Protein AF-A0A061PBP8-F1 (afdb_monomer_lite)

Sequence (169 aa):
MNAFIVLLEEMLVLYCILIFGWLAQRFKLLPPMSKLVFTRLLLYVTLPCLIVSSMHLSFEYERVYAVITLIVMSFLFLSITLLYGRWLSKAMQLPDYRSGVFKNLLLFGNQGFIGVAVVFQLFGHEGMFLAAVFNLIYFILIWTYGIAVMNAPTHQYGRIQDLLRQSSD

Radius of gyration: 20.16 Å; chains: 1; bounding box: 50×38×67 Å

Foldseek 3Di:
DVLVVLLVVLVVVVVVVVVVVVVCVVVVVDPPCVVVVVVCCVVPPVLVVVLVVLVPDDDDPVCVVVLVVLVVVLVVVLVVLLVVLVVVCVVVVPQLLVSLVSSCCSNPPPCVRSVLSNQCVPPNPVSNNSSSSSVSVSSVCCVPVVVCSNPPPRPVVVVVVVVVVVVVD

Secondary structure (DSSP, 8-state):
-HHHHHHHHHHHHHHHHHHHHHHHHHTTSS-TTHHHHHHHHIIIIIHHHHHHHTT-----GGGHHHHHHHHHHHHHHHHHHHHHHHHHHHHTT--HHHHHHHHHHHHS-STTTHHHHHHHHHHHHHHHHHHHHHHHHHHHHIIIIIHHHHHS--HHHHHHHHHHHHS--

Structure (mmCIF, N/CA/C/O backbone):
data_AF-A0A061PBP8-F1
#
_entry.id   AF-A0A061PBP8-F1
#
loop_
_atom_site.group_PDB
_atom_site.id
_atom_site.type_symbol
_atom_site.label_atom_id
_atom_site.label_alt_id
_atom_site.label_comp_id
_atom_site.label_asym_id
_atom_site.label_entity_id
_atom_site.label_seq_id
_atom_site.pdbx_PDB_ins_code
_atom_site.Cartn_x
_atom_site.Cartn_y
_atom_site.Cartn_z
_atom_site.occupancy
_atom_site.B_iso_or_equiv
_atom_site.auth_seq_id
_atom_site.auth_comp_id
_atom_site.auth_asym_id
_atom_site.auth_atom_id
_atom_site.pdbx_PDB_model_num
ATOM 1 N N . MET A 1 1 ? -6.615 10.116 -22.749 1.00 58.22 1 MET A N 1
ATOM 2 C CA . MET A 1 1 ? -8.038 9.815 -22.471 1.00 58.22 1 MET A CA 1
ATOM 3 C C . MET A 1 1 ? -8.234 8.416 -21.879 1.00 58.22 1 MET A C 1
ATOM 5 O O . MET A 1 1 ? -9.070 8.277 -21.002 1.00 58.22 1 MET A O 1
ATOM 9 N N . ASN A 1 2 ? -7.411 7.422 -22.241 1.00 75.81 2 ASN A N 1
ATOM 10 C CA . ASN A 1 2 ? -7.533 6.046 -21.726 1.00 75.81 2 ASN A CA 1
ATOM 11 C C . ASN A 1 2 ? -7.185 5.896 -20.232 1.00 75.81 2 ASN A C 1
ATOM 13 O O . ASN A 1 2 ? -7.897 5.205 -19.520 1.00 75.81 2 ASN A O 1
ATOM 17 N N . ALA A 1 3 ? -6.162 6.600 -19.725 1.00 73.94 3 ALA A N 1
ATOM 18 C CA . ALA A 1 3 ? -5.730 6.472 -18.324 1.00 73.94 3 ALA A CA 1
ATOM 19 C C . ALA A 1 3 ? -6.844 6.768 -17.304 1.00 73.94 3 ALA A C 1
ATOM 21 O O . ALA A 1 3 ? -6.995 6.054 -16.322 1.00 73.94 3 ALA A O 1
ATOM 22 N N . PHE A 1 4 ? -7.644 7.809 -17.551 1.00 80.81 4 PHE A N 1
ATOM 23 C CA . PHE A 1 4 ? -8.760 8.163 -16.674 1.00 80.81 4 PHE A CA 1
ATOM 24 C C . PHE A 1 4 ? -9.846 7.080 -16.662 1.00 80.81 4 PHE A C 1
ATOM 26 O O . PHE A 1 4 ? -10.396 6.781 -15.608 1.00 80.81 4 PHE A O 1
ATOM 33 N N . ILE A 1 5 ? -10.123 6.475 -17.819 1.00 83.31 5 ILE A N 1
ATOM 34 C CA . ILE A 1 5 ? -11.116 5.403 -17.955 1.00 83.31 5 ILE A CA 1
ATOM 35 C C . ILE A 1 5 ? -10.643 4.155 -17.207 1.00 83.31 5 ILE A C 1
ATOM 37 O O . ILE A 1 5 ? -11.401 3.625 -16.405 1.00 83.31 5 ILE A O 1
ATOM 41 N N . VAL A 1 6 ? -9.376 3.760 -17.371 1.00 79.69 6 VAL A N 1
ATOM 42 C CA . VAL A 1 6 ? -8.788 2.619 -16.646 1.00 79.69 6 VAL A CA 1
ATOM 43 C C . VAL A 1 6 ? -8.849 2.839 -15.131 1.00 79.69 6 VAL A C 1
ATOM 45 O O . VAL A 1 6 ? -9.260 1.958 -14.383 1.00 79.69 6 VAL A O 1
ATOM 48 N N . LEU A 1 7 ? -8.503 4.040 -14.658 1.00 79.50 7 LEU A N 1
ATOM 49 C CA . LEU A 1 7 ? -8.625 4.383 -13.238 1.00 79.50 7 LEU A CA 1
ATOM 50 C C . LEU A 1 7 ? -10.069 4.272 -12.732 1.00 79.50 7 LEU A C 1
ATOM 52 O O . LEU A 1 7 ? -10.303 3.814 -11.614 1.00 79.50 7 LEU A O 1
ATOM 56 N N . LEU A 1 8 ? -11.036 4.700 -13.543 1.00 84.69 8 LEU A N 1
ATOM 57 C CA . LEU A 1 8 ? -12.455 4.643 -13.211 1.00 84.69 8 LEU A CA 1
ATOM 58 C C . LEU A 1 8 ? -12.964 3.196 -13.170 1.00 84.69 8 LEU A C 1
ATOM 60 O O . LEU A 1 8 ? -13.724 2.855 -12.265 1.00 84.69 8 LEU A O 1
ATOM 64 N N . GLU A 1 9 ? -12.509 2.341 -14.086 1.00 84.56 9 GLU A N 1
ATOM 65 C CA . GLU A 1 9 ? -12.795 0.903 -14.089 1.00 84.56 9 GLU A CA 1
ATOM 66 C C . GLU A 1 9 ? -12.270 0.220 -12.821 1.00 84.56 9 GLU A C 1
ATOM 68 O O . GLU A 1 9 ? -13.038 -0.456 -12.136 1.00 84.56 9 GLU A O 1
ATOM 73 N N . GLU A 1 10 ? -11.015 0.469 -12.434 1.00 82.38 10 GLU A N 1
ATOM 74 C CA . GLU A 1 10 ? -10.435 -0.070 -11.194 1.00 82.38 10 GLU A CA 1
ATOM 75 C C . GLU A 1 10 ? -11.225 0.371 -9.951 1.00 82.38 10 GLU A C 1
ATOM 77 O O . GLU A 1 10 ? -11.522 -0.431 -9.060 1.00 82.38 10 GLU A O 1
ATOM 82 N N . MET A 1 11 ? -11.633 1.646 -9.891 1.00 85.06 11 MET A N 1
ATOM 83 C CA . MET A 1 11 ? -12.483 2.136 -8.801 1.00 85.06 11 MET A CA 1
ATOM 84 C C . MET A 1 11 ? -13.845 1.442 -8.792 1.00 85.06 11 MET A C 1
ATOM 86 O O . MET A 1 11 ? -14.297 1.010 -7.731 1.00 85.06 11 MET A O 1
ATOM 90 N N . LEU A 1 12 ? -14.494 1.305 -9.953 1.00 89.25 12 LEU A N 1
ATOM 91 C CA . LEU A 1 12 ? -15.782 0.622 -10.072 1.00 89.25 12 LEU A CA 1
ATOM 92 C C . LEU A 1 12 ? -15.699 -0.830 -9.605 1.00 89.25 12 LEU A C 1
ATOM 94 O O . LEU A 1 12 ? -16.571 -1.264 -8.854 1.00 89.25 12 LEU A O 1
ATOM 98 N N . VAL A 1 13 ? -14.652 -1.566 -9.983 1.00 87.62 13 VAL A N 1
ATOM 99 C CA . VAL A 1 13 ? -14.446 -2.952 -9.541 1.00 87.62 13 VAL A CA 1
ATOM 100 C C . VAL A 1 13 ? -14.356 -3.028 -8.014 1.00 87.62 13 VAL A C 1
ATOM 102 O O . VAL A 1 13 ? -15.061 -3.834 -7.400 1.00 87.62 13 VAL A O 1
ATOM 105 N N . LEU A 1 14 ? -13.571 -2.153 -7.376 1.00 86.06 14 LEU A N 1
ATOM 106 C CA . LEU A 1 14 ? -13.455 -2.106 -5.912 1.00 86.06 14 LEU A CA 1
ATOM 107 C C . LEU A 1 14 ? -14.792 -1.783 -5.230 1.00 86.06 14 LEU A C 1
ATOM 109 O O . LEU A 1 14 ? -15.155 -2.431 -4.244 1.00 86.06 14 LEU A O 1
ATOM 113 N N . TYR A 1 15 ? -15.548 -0.818 -5.762 1.00 89.31 15 TYR A N 1
ATOM 114 C CA . TYR A 1 15 ? -16.875 -0.486 -5.241 1.00 89.31 15 TYR A CA 1
ATOM 115 C C . TYR A 1 15 ? -17.862 -1.639 -5.409 1.00 89.31 15 TYR A C 1
ATOM 117 O O . TYR A 1 15 ? -18.598 -1.941 -4.470 1.00 89.31 15 TYR A O 1
ATOM 125 N N . CYS A 1 16 ? -17.856 -2.321 -6.554 1.00 93.00 16 CYS A N 1
ATOM 126 C CA . CYS A 1 16 ? -18.681 -3.501 -6.786 1.00 93.00 16 CYS A CA 1
ATOM 127 C C . CYS A 1 16 ? -18.379 -4.589 -5.753 1.00 93.00 16 CYS A C 1
ATOM 129 O O . CYS A 1 16 ? -19.301 -5.075 -5.101 1.00 93.00 16 CYS A O 1
ATOM 131 N N . ILE A 1 17 ? -17.103 -4.924 -5.531 1.00 88.81 17 ILE A N 1
ATOM 132 C CA . ILE A 1 17 ? -16.691 -5.914 -4.522 1.00 88.81 17 ILE A CA 1
ATOM 133 C C . ILE A 1 17 ? -17.191 -5.511 -3.126 1.00 88.81 17 ILE A C 1
ATOM 135 O O . ILE A 1 17 ? -17.734 -6.346 -2.398 1.00 88.81 17 ILE A O 1
ATOM 139 N N . LEU A 1 18 ? -17.064 -4.231 -2.763 1.00 88.56 18 LEU A N 1
ATOM 140 C CA . LEU A 1 18 ? -17.530 -3.712 -1.476 1.00 88.56 18 LEU A CA 1
ATOM 141 C C . LEU A 1 18 ? -19.055 -3.830 -1.334 1.00 88.56 18 LEU A C 1
ATOM 143 O O . LEU A 1 18 ? -19.541 -4.302 -0.304 1.00 88.56 18 LEU A O 1
ATOM 147 N N . ILE A 1 19 ? -19.808 -3.452 -2.370 1.00 92.81 19 ILE A N 1
ATOM 148 C CA . ILE A 1 19 ? -21.272 -3.557 -2.407 1.00 92.81 19 ILE A CA 1
ATOM 149 C C . ILE A 1 19 ? -21.699 -5.020 -2.293 1.00 92.81 19 ILE A C 1
ATOM 151 O O . ILE A 1 19 ? -22.556 -5.326 -1.468 1.00 92.81 19 ILE A O 1
ATOM 155 N N . PHE A 1 20 ? -21.090 -5.934 -3.051 1.00 91.94 20 PHE A N 1
ATOM 156 C CA . PHE A 1 20 ? -21.402 -7.362 -2.973 1.00 91.94 20 PHE A CA 1
ATOM 157 C C . PHE A 1 20 ? -21.108 -7.940 -1.589 1.00 91.94 20 PHE A C 1
ATOM 159 O O . PHE A 1 20 ? -21.950 -8.647 -1.034 1.00 91.94 20 PHE A O 1
ATOM 166 N N . GLY A 1 21 ? -19.965 -7.595 -0.990 1.00 87.06 21 GLY A N 1
ATOM 167 C CA . GLY A 1 21 ? -19.636 -7.999 0.377 1.00 87.06 21 GLY A CA 1
ATOM 168 C C . GLY A 1 21 ? -20.655 -7.484 1.398 1.00 87.06 21 GLY A C 1
ATOM 169 O O . GLY A 1 21 ? -21.097 -8.227 2.279 1.00 87.06 21 GLY A O 1
ATOM 170 N N . TRP A 1 22 ? -21.092 -6.231 1.251 1.00 87.75 22 TRP A N 1
ATOM 171 C CA . TRP A 1 22 ? -22.115 -5.639 2.110 1.00 87.75 22 TRP A CA 1
ATOM 172 C C . TRP A 1 22 ? -23.502 -6.267 1.904 1.00 87.75 22 TRP A C 1
ATOM 174 O O . TRP A 1 22 ? -24.171 -6.582 2.889 1.00 87.75 22 TRP A O 1
ATOM 184 N N . LEU A 1 23 ? -23.922 -6.518 0.658 1.00 91.56 23 LEU A N 1
ATOM 185 C CA . LEU A 1 23 ? -25.161 -7.234 0.330 1.00 91.56 23 LEU A CA 1
ATOM 186 C C . LEU A 1 23 ? -25.155 -8.636 0.945 1.00 91.56 23 LEU A C 1
ATOM 188 O O . LEU A 1 23 ? -26.113 -9.005 1.621 1.00 91.56 23 LEU A O 1
ATOM 192 N N . ALA A 1 24 ? -24.070 -9.395 0.777 1.00 87.81 24 ALA A N 1
ATOM 193 C CA . ALA A 1 24 ? -23.932 -10.738 1.339 1.00 87.81 24 ALA A CA 1
ATOM 194 C C . ALA A 1 24 ? -24.070 -10.739 2.872 1.00 87.81 24 ALA A C 1
ATOM 196 O O . ALA A 1 24 ? -24.710 -11.627 3.443 1.00 87.81 24 ALA A O 1
ATOM 197 N N . GLN A 1 25 ? -23.540 -9.709 3.544 1.00 84.94 25 GLN A N 1
ATOM 198 C CA . GLN A 1 25 ? -23.742 -9.524 4.980 1.00 84.94 25 GLN A CA 1
ATOM 199 C C . GLN A 1 25 ? -25.196 -9.137 5.311 1.00 84.94 25 GLN A C 1
ATOM 201 O O . GLN A 1 25 ? -25.777 -9.668 6.259 1.00 84.94 25 GLN A O 1
ATOM 206 N N . ARG A 1 26 ? -25.804 -8.225 4.541 1.00 84.69 26 ARG A N 1
ATOM 207 C CA . ARG A 1 26 ? -27.165 -7.715 4.778 1.00 84.69 26 ARG A CA 1
ATOM 208 C C . ARG A 1 26 ? -28.235 -8.787 4.590 1.00 84.69 26 ARG A C 1
ATOM 210 O O . ARG A 1 26 ? -29.172 -8.852 5.381 1.00 84.69 26 ARG A O 1
ATOM 217 N N . PHE A 1 27 ? -28.076 -9.649 3.592 1.00 89.75 27 PHE A N 1
ATOM 218 C CA . PHE A 1 27 ? -28.967 -10.780 3.335 1.00 89.75 27 PHE A CA 1
ATOM 219 C C . PHE A 1 27 ? -28.698 -11.984 4.254 1.00 89.75 27 PHE A C 1
ATOM 221 O O . PHE A 1 27 ? -29.318 -13.029 4.085 1.00 89.75 27 PHE A O 1
ATOM 228 N N . LYS A 1 28 ? -27.794 -11.850 5.239 1.00 82.81 28 LYS A N 1
ATOM 229 C CA . LYS A 1 28 ? -27.397 -12.914 6.177 1.00 82.81 28 LYS A CA 1
ATOM 230 C C . LYS A 1 28 ? -26.879 -14.189 5.492 1.00 82.81 28 LYS A C 1
ATOM 232 O O . LYS A 1 28 ? -26.874 -15.242 6.122 1.00 82.81 28 LYS A O 1
ATOM 237 N N . LEU A 1 29 ? -26.393 -14.100 4.245 1.00 82.62 29 LEU A N 1
ATOM 238 C CA . LEU A 1 29 ? -25.686 -15.218 3.600 1.00 82.62 29 LEU A CA 1
ATOM 239 C C . LEU A 1 29 ? -24.405 -15.559 4.370 1.00 82.62 29 LEU A C 1
ATOM 241 O O . LEU A 1 29 ? -23.966 -16.704 4.379 1.00 82.62 29 LEU A O 1
ATOM 245 N N . LEU A 1 30 ? -23.811 -14.552 5.017 1.00 81.56 30 LEU A N 1
ATOM 246 C CA . LEU A 1 30 ? -22.598 -14.683 5.809 1.00 81.56 30 LEU A CA 1
ATOM 247 C C . LEU A 1 30 ? -22.910 -14.471 7.300 1.00 81.56 30 LEU A C 1
ATOM 249 O O . LEU A 1 30 ? -23.272 -13.353 7.687 1.00 81.56 30 LEU A O 1
ATOM 253 N N . PRO A 1 31 ? -22.769 -15.500 8.158 1.00 81.00 31 PRO A N 1
ATOM 254 C CA . PRO A 1 31 ? -22.897 -15.332 9.601 1.00 81.00 31 PRO A CA 1
ATOM 255 C C . PRO A 1 31 ? -21.842 -14.357 10.161 1.00 81.00 31 PRO A C 1
ATOM 257 O O . PRO A 1 31 ? -20.792 -14.140 9.557 1.00 81.00 31 PRO A O 1
ATOM 260 N N . PRO A 1 32 ? -22.064 -13.764 11.348 1.00 77.06 32 PRO A N 1
ATOM 261 C CA . PRO A 1 32 ? -21.158 -12.759 11.916 1.00 77.06 32 PRO A CA 1
ATOM 262 C C . PRO A 1 32 ? -19.718 -13.266 12.126 1.00 77.06 32 PRO A C 1
ATOM 264 O O . PRO A 1 32 ? -18.776 -12.483 12.002 1.00 77.06 32 PRO A O 1
ATOM 267 N N . MET A 1 33 ? -19.530 -14.572 12.353 1.00 82.75 33 MET A N 1
ATOM 268 C CA . MET A 1 33 ? -18.203 -15.204 12.427 1.00 82.75 33 MET A CA 1
ATOM 269 C C . MET A 1 33 ? -17.448 -15.219 11.091 1.00 82.75 33 MET A C 1
ATOM 271 O O . MET A 1 33 ? -16.219 -15.290 11.089 1.00 82.75 33 MET A O 1
ATOM 275 N N . SER A 1 34 ? -18.139 -15.097 9.953 1.00 82.75 34 SER A N 1
ATOM 276 C CA . SER A 1 34 ? -17.510 -15.118 8.631 1.00 82.75 34 SER A CA 1
ATOM 277 C C . SER A 1 34 ? -16.486 -14.004 8.458 1.00 82.75 34 SER A C 1
ATOM 279 O O . SER A 1 34 ? -15.466 -14.233 7.823 1.00 82.75 34 SER A O 1
ATOM 281 N N . LYS A 1 35 ? -16.688 -12.829 9.075 1.00 81.62 35 LYS A N 1
ATOM 282 C CA . LYS A 1 35 ? -15.700 -11.737 9.036 1.00 81.62 35 LYS A CA 1
ATOM 283 C C . LYS A 1 35 ? -14.341 -12.194 9.550 1.00 81.62 35 LYS A C 1
ATOM 285 O O . LYS A 1 35 ? -13.326 -11.950 8.914 1.00 81.62 35 LYS A O 1
ATOM 290 N N . LEU A 1 36 ? -14.334 -12.896 10.680 1.00 85.25 36 LEU A N 1
ATOM 291 C CA . LEU A 1 36 ? -13.109 -13.362 11.316 1.00 85.25 36 LEU A CA 1
ATOM 292 C C . LEU A 1 36 ? -12.454 -14.490 10.509 1.00 85.25 36 LEU A C 1
ATOM 294 O O . LEU A 1 36 ? -11.231 -14.521 10.387 1.00 85.25 36 LEU A O 1
ATOM 298 N N . VAL A 1 37 ? -13.261 -15.369 9.905 1.00 86.69 37 VAL A N 1
ATOM 299 C CA . VAL A 1 37 ? -12.780 -16.416 8.990 1.00 86.69 37 VAL A CA 1
ATOM 300 C C . VAL A 1 37 ? -12.138 -15.804 7.746 1.00 86.69 37 VAL A C 1
ATOM 302 O O . VAL A 1 37 ? -11.010 -16.165 7.423 1.00 86.69 37 VAL A O 1
ATOM 305 N N . PHE A 1 38 ? -12.795 -14.844 7.090 1.00 86.00 38 PHE A N 1
ATOM 306 C CA . PHE A 1 38 ? -12.237 -14.159 5.924 1.00 86.00 38 PHE A CA 1
ATOM 307 C C . PHE A 1 38 ? -10.975 -13.384 6.275 1.00 86.00 38 PHE A C 1
ATOM 309 O O . PHE A 1 38 ? -9.991 -13.517 5.560 1.00 86.00 38 PHE A O 1
ATOM 316 N N . THR A 1 39 ? -10.950 -12.653 7.393 1.00 85.19 39 THR A N 1
ATOM 317 C CA . THR A 1 39 ? -9.731 -11.973 7.850 1.00 85.19 39 THR A CA 1
ATOM 318 C C . THR A 1 39 ? -8.589 -12.967 8.043 1.00 85.19 39 THR A C 1
ATOM 320 O O . THR A 1 39 ? -7.496 -12.734 7.542 1.00 85.19 39 THR A O 1
ATOM 323 N N . ARG A 1 40 ? -8.820 -14.107 8.708 1.00 85.88 40 ARG A N 1
ATOM 324 C CA . ARG A 1 40 ? -7.779 -15.133 8.886 1.00 85.88 40 ARG A CA 1
ATOM 325 C C . ARG A 1 40 ? -7.330 -15.741 7.561 1.00 85.88 40 ARG A C 1
ATOM 327 O O . ARG A 1 40 ? -6.133 -15.880 7.353 1.00 85.88 40 ARG A O 1
ATOM 334 N N . LEU A 1 41 ? -8.257 -16.071 6.667 1.00 88.62 41 LEU A N 1
ATOM 335 C CA . LEU A 1 41 ? -7.931 -16.584 5.337 1.00 88.62 41 LEU A CA 1
ATOM 336 C C . LEU A 1 41 ? -7.052 -15.587 4.571 1.00 88.62 41 LEU A C 1
ATOM 338 O O . LEU A 1 41 ? -6.042 -15.965 3.983 1.00 88.62 41 LEU A O 1
ATOM 342 N N . LEU A 1 42 ? -7.408 -14.305 4.633 1.00 85.31 42 LEU A N 1
ATOM 343 C CA . LEU A 1 42 ? -6.688 -13.251 3.940 1.00 85.31 42 LEU A CA 1
ATOM 344 C C . LEU A 1 42 ? -5.259 -13.128 4.494 1.00 85.31 42 LEU A C 1
ATOM 346 O O . LEU A 1 42 ? -4.286 -13.234 3.750 1.00 85.31 42 LEU A O 1
ATOM 350 N N . LEU A 1 43 ? -5.137 -13.004 5.821 1.00 80.50 43 LEU A N 1
ATOM 351 C CA . LEU A 1 43 ? -3.867 -12.842 6.539 1.00 80.50 43 LEU A CA 1
ATOM 352 C C . LEU A 1 43 ? -2.931 -14.049 6.426 1.00 80.50 43 LEU A C 1
ATOM 354 O O . LEU A 1 43 ? -1.736 -13.872 6.214 1.00 80.50 43 LEU A O 1
ATOM 358 N N . TYR A 1 44 ? -3.457 -15.264 6.579 1.00 83.06 44 TYR A N 1
ATOM 359 C CA . TYR A 1 44 ? -2.635 -16.468 6.721 1.00 83.06 44 TYR A CA 1
ATOM 360 C C . TYR A 1 44 ? -2.507 -17.297 5.444 1.00 83.06 44 TYR A C 1
ATOM 362 O O . TYR A 1 44 ? -1.642 -18.166 5.393 1.00 83.06 44 TYR A O 1
ATOM 370 N N . VAL A 1 45 ? -3.343 -17.064 4.428 1.00 86.12 45 VAL A N 1
ATOM 371 C CA . VAL A 1 45 ? -3.315 -17.846 3.181 1.00 86.12 45 VAL A CA 1
ATOM 372 C C . VAL A 1 45 ? -3.069 -16.946 1.984 1.00 86.12 45 VAL A C 1
ATOM 374 O O . VAL A 1 45 ? -2.045 -17.082 1.317 1.00 86.12 45 VAL A O 1
ATOM 377 N N . THR A 1 46 ? -3.967 -15.994 1.713 1.00 84.69 46 THR A N 1
ATOM 378 C CA . THR A 1 46 ? -3.873 -15.219 0.467 1.00 84.69 46 THR A CA 1
ATOM 379 C C . THR A 1 46 ? -2.648 -14.320 0.452 1.00 84.69 46 THR A C 1
ATOM 381 O O . THR A 1 46 ? -2.030 -14.157 -0.591 1.00 84.69 46 THR A O 1
ATOM 384 N N . LEU A 1 47 ? -2.274 -13.752 1.599 1.00 77.94 47 LEU A N 1
ATOM 385 C CA . LEU A 1 47 ? -1.117 -12.869 1.705 1.00 77.94 47 LEU A CA 1
ATOM 386 C C . LEU A 1 47 ? 0.221 -13.593 1.505 1.00 77.94 47 LEU A C 1
ATOM 388 O O . LEU A 1 47 ? 0.993 -13.138 0.663 1.00 77.94 47 LEU A O 1
ATOM 392 N N . PRO A 1 48 ? 0.495 -14.739 2.154 1.00 75.69 48 PRO A N 1
ATOM 393 C CA . PRO A 1 48 ? 1.656 -15.560 1.815 1.00 75.69 48 PRO A CA 1
ATOM 394 C C . PRO A 1 48 ? 1.684 -15.976 0.342 1.00 75.69 48 PRO A C 1
ATOM 396 O O . PRO A 1 48 ? 2.717 -15.846 -0.311 1.00 75.69 48 PRO A O 1
ATOM 399 N N . CYS A 1 49 ? 0.546 -16.412 -0.213 1.00 81.50 49 CYS A N 1
ATOM 400 C CA . CYS A 1 49 ? 0.453 -16.757 -1.632 1.00 81.50 49 CYS A CA 1
ATOM 401 C C . CYS A 1 49 ? 0.753 -15.560 -2.541 1.00 81.50 49 CYS A C 1
ATOM 403 O O . CYS A 1 49 ? 1.437 -15.723 -3.547 1.00 81.50 49 CYS A O 1
ATOM 405 N N . LEU A 1 50 ? 0.285 -14.361 -2.186 1.00 76.19 50 LEU A N 1
ATOM 406 C CA . LEU A 1 50 ? 0.560 -13.135 -2.931 1.00 76.19 50 LEU A CA 1
ATOM 407 C C . LEU A 1 50 ? 2.052 -12.796 -2.910 1.00 76.19 50 LEU A C 1
ATOM 409 O O . LEU A 1 50 ? 2.610 -12.460 -3.953 1.00 76.19 50 LEU A O 1
ATOM 413 N N . ILE A 1 51 ? 2.707 -12.926 -1.752 1.00 72.50 51 ILE A N 1
ATOM 414 C CA . ILE A 1 51 ? 4.155 -12.717 -1.616 1.00 72.50 51 ILE A CA 1
ATOM 415 C C . ILE A 1 51 ? 4.910 -13.681 -2.538 1.00 72.50 51 ILE A C 1
ATOM 417 O O . ILE A 1 51 ? 5.719 -13.230 -3.344 1.00 72.50 51 ILE A O 1
ATOM 421 N N . VAL A 1 52 ? 4.595 -14.980 -2.494 1.00 75.31 52 VAL A N 1
ATOM 422 C CA . VAL A 1 52 ? 5.223 -15.994 -3.363 1.00 75.31 52 VAL A CA 1
ATOM 423 C C . VAL A 1 52 ? 4.942 -15.717 -4.841 1.00 75.31 52 VAL A C 1
ATOM 425 O O . VAL A 1 52 ? 5.854 -15.757 -5.661 1.00 75.31 52 VAL A O 1
ATOM 428 N N . SER A 1 53 ? 3.702 -15.374 -5.199 1.00 71.62 53 SER A N 1
ATOM 429 C CA . SER A 1 53 ? 3.342 -15.019 -6.576 1.00 71.62 53 SER A CA 1
ATOM 430 C C . SER A 1 53 ? 4.111 -13.796 -7.076 1.00 71.62 53 SER A C 1
ATOM 432 O O . SER A 1 53 ? 4.434 -13.720 -8.258 1.00 71.62 53 SER A O 1
ATOM 434 N N . SER A 1 54 ? 4.426 -12.855 -6.185 1.00 65.38 54 SER A N 1
ATOM 435 C CA . SER A 1 54 ? 5.187 -11.646 -6.506 1.00 65.38 54 SER A CA 1
ATOM 436 C C . SER A 1 54 ? 6.687 -11.919 -6.672 1.00 65.38 54 SER A C 1
ATOM 438 O O . SER A 1 54 ? 7.413 -11.041 -7.121 1.00 65.38 54 SER A O 1
ATOM 440 N N . MET A 1 55 ? 7.172 -13.121 -6.339 1.00 64.62 55 MET A N 1
ATOM 441 C CA . MET A 1 55 ? 8.564 -13.532 -6.567 1.00 64.62 55 MET A CA 1
ATOM 442 C C . MET A 1 55 ? 8.805 -14.122 -7.965 1.00 64.62 55 MET A C 1
ATOM 444 O O . MET A 1 55 ? 9.958 -14.270 -8.355 1.00 64.62 55 MET A O 1
ATOM 448 N N . HIS A 1 56 ? 7.761 -14.417 -8.750 1.00 64.00 56 HIS A N 1
ATOM 449 C CA . HIS A 1 56 ? 7.887 -14.970 -10.110 1.00 64.00 56 HIS A CA 1
ATOM 450 C C . HIS A 1 56 ? 8.336 -13.956 -11.183 1.00 64.00 56 HIS A C 1
ATOM 452 O O . HIS A 1 56 ? 8.182 -14.216 -12.376 1.00 64.00 56 HIS A O 1
ATOM 458 N N . LEU A 1 57 ? 8.894 -12.801 -10.810 1.00 60.94 57 LEU A N 1
ATOM 459 C CA . LEU A 1 57 ? 9.408 -11.864 -11.804 1.00 60.94 57 LEU A CA 1
ATOM 460 C C . LEU A 1 57 ? 10.718 -12.375 -12.407 1.00 60.94 57 LEU A C 1
ATOM 462 O O . LEU A 1 57 ? 11.674 -12.684 -11.698 1.00 60.94 57 LEU A O 1
ATOM 466 N N . SER A 1 58 ? 10.755 -12.436 -13.737 1.00 56.06 58 SER A N 1
ATOM 467 C CA . SER A 1 58 ? 11.939 -12.739 -14.535 1.00 56.06 58 SER A CA 1
ATOM 468 C C . SER A 1 58 ? 13.018 -11.686 -14.275 1.00 56.06 58 SER A C 1
ATOM 470 O O . SER A 1 58 ? 13.000 -10.600 -14.852 1.00 56.06 58 SER A O 1
ATOM 472 N N . PHE A 1 59 ? 13.927 -11.992 -13.348 1.00 56.00 59 PHE A N 1
ATOM 473 C CA . PHE A 1 59 ? 15.076 -11.155 -13.028 1.00 56.00 59 PHE A CA 1
ATOM 474 C C . PHE A 1 59 ? 16.063 -11.172 -14.192 1.00 56.00 59 PHE A C 1
ATOM 476 O O . PHE A 1 59 ? 16.711 -12.181 -14.463 1.00 56.00 59 PHE A O 1
ATOM 483 N N . GLU A 1 60 ? 16.193 -10.033 -14.861 1.00 63.44 60 GLU A N 1
ATOM 484 C CA . GLU A 1 60 ? 17.169 -9.823 -15.924 1.00 63.44 60 GLU A CA 1
ATOM 485 C C . GLU A 1 60 ? 18.310 -8.948 -15.386 1.00 63.44 60 GLU A C 1
ATOM 487 O O . GLU A 1 60 ? 18.075 -7.882 -14.810 1.00 63.44 60 GLU A O 1
ATOM 492 N N . TYR A 1 61 ? 19.555 -9.413 -15.527 1.00 58.34 61 TYR A N 1
ATOM 493 C CA . TYR A 1 61 ? 20.736 -8.799 -14.898 1.00 58.34 61 TYR A CA 1
ATOM 494 C C . TYR A 1 61 ? 20.981 -7.345 -15.345 1.00 58.34 61 TYR A C 1
ATOM 496 O O . TYR A 1 61 ? 21.493 -6.539 -14.569 1.00 58.34 61 TYR A O 1
ATOM 504 N N . GLU A 1 62 ? 20.554 -6.976 -16.557 1.00 64.75 62 GLU A N 1
ATOM 505 C CA . GLU A 1 62 ? 20.653 -5.603 -17.077 1.00 64.75 62 GLU A CA 1
ATOM 506 C C . GLU A 1 62 ? 19.808 -4.589 -16.287 1.00 64.75 62 GLU A C 1
ATOM 508 O O . GLU A 1 62 ? 20.096 -3.393 -16.298 1.00 64.75 62 GLU A O 1
ATOM 513 N N . ARG A 1 63 ? 18.798 -5.044 -15.533 1.00 70.00 63 ARG A N 1
ATOM 514 C CA . ARG A 1 63 ? 17.851 -4.167 -14.821 1.00 70.00 63 ARG A CA 1
ATOM 515 C C . ARG A 1 63 ? 18.209 -3.939 -13.352 1.00 70.00 63 ARG A C 1
ATOM 517 O O . ARG A 1 63 ? 17.514 -3.193 -12.662 1.00 70.00 63 ARG A O 1
ATOM 524 N N . VAL A 1 64 ? 19.298 -4.534 -12.859 1.00 76.19 64 VAL A N 1
ATOM 525 C CA . VAL A 1 64 ? 19.706 -4.452 -11.443 1.00 76.19 64 VAL A CA 1
ATOM 526 C C . VAL A 1 64 ? 19.942 -3.007 -11.002 1.00 76.19 64 VAL A C 1
ATOM 528 O O . VAL A 1 64 ? 19.533 -2.630 -9.905 1.00 76.19 64 VAL A O 1
ATOM 531 N N . TYR A 1 65 ? 20.531 -2.170 -11.862 1.00 80.19 65 TYR A N 1
ATOM 532 C CA . TYR A 1 65 ? 20.739 -0.755 -11.545 1.00 80.19 65 TYR A CA 1
ATOM 533 C C . TYR A 1 65 ? 19.407 -0.018 -11.347 1.00 80.19 65 TYR A C 1
ATOM 535 O O . TYR A 1 65 ? 19.217 0.639 -10.327 1.00 80.19 65 TYR A O 1
ATOM 543 N N . ALA A 1 66 ? 18.450 -0.205 -12.263 1.00 79.12 66 ALA A N 1
ATOM 544 C CA . ALA A 1 66 ? 17.118 0.389 -12.163 1.00 79.12 66 ALA A CA 1
ATOM 545 C C . ALA A 1 66 ? 16.372 -0.084 -10.907 1.00 79.12 66 ALA A C 1
ATOM 547 O O . ALA A 1 66 ? 15.744 0.726 -10.227 1.00 79.12 66 ALA A O 1
ATOM 548 N N . VAL A 1 67 ? 16.493 -1.369 -10.559 1.00 81.12 67 VAL A N 1
ATOM 549 C CA . VAL A 1 67 ? 15.944 -1.923 -9.317 1.00 81.12 67 VAL A CA 1
ATOM 550 C C . VAL A 1 67 ? 16.556 -1.229 -8.107 1.00 81.12 67 VAL A C 1
ATOM 552 O O . VAL A 1 67 ? 15.814 -0.691 -7.297 1.00 81.12 67 VAL A O 1
ATOM 555 N N . ILE A 1 68 ? 17.883 -1.169 -7.985 1.00 83.19 68 ILE A N 1
ATOM 556 C CA . ILE A 1 68 ? 18.546 -0.539 -6.833 1.00 83.19 68 ILE A CA 1
ATOM 557 C C . ILE A 1 68 ? 18.142 0.934 -6.708 1.00 83.19 68 ILE A C 1
ATOM 559 O O . ILE A 1 68 ? 17.778 1.379 -5.617 1.00 83.19 68 ILE A O 1
ATOM 563 N N . THR A 1 69 ? 18.142 1.685 -7.812 1.00 84.56 69 THR A N 1
ATOM 564 C CA . THR A 1 69 ? 17.681 3.078 -7.817 1.00 84.56 69 THR A CA 1
ATOM 565 C C . THR A 1 69 ? 16.228 3.177 -7.358 1.00 84.56 69 THR A C 1
ATOM 567 O O . THR A 1 69 ? 15.914 4.025 -6.523 1.00 84.56 69 THR A O 1
ATOM 570 N N . LEU A 1 70 ? 15.350 2.287 -7.830 1.00 84.88 70 LEU A N 1
ATOM 571 C CA . LEU A 1 70 ? 13.954 2.238 -7.408 1.00 84.88 70 LEU A CA 1
ATOM 572 C C . LEU A 1 70 ? 13.834 1.970 -5.905 1.00 84.88 70 LEU A C 1
ATOM 574 O O . LEU A 1 70 ? 13.079 2.670 -5.240 1.00 84.88 70 LEU A O 1
ATOM 578 N N . ILE A 1 71 ? 14.584 1.015 -5.346 1.00 84.12 71 ILE A N 1
ATOM 579 C CA . ILE A 1 71 ? 14.572 0.709 -3.905 1.00 84.12 71 ILE A CA 1
ATOM 580 C C . ILE A 1 71 ? 14.929 1.956 -3.093 1.00 84.12 71 ILE A C 1
ATOM 582 O O . ILE A 1 71 ? 14.213 2.307 -2.153 1.00 84.12 71 ILE A O 1
ATOM 586 N N . VAL A 1 72 ? 15.997 2.659 -3.480 1.00 87.12 72 VAL A N 1
ATOM 587 C CA . VAL A 1 72 ? 16.437 3.884 -2.799 1.00 87.12 72 VAL A CA 1
ATOM 588 C C . VAL A 1 72 ? 15.373 4.978 -2.905 1.00 87.12 72 VAL A C 1
ATOM 590 O O . VAL A 1 72 ? 14.992 5.559 -1.889 1.00 87.12 72 VAL A O 1
ATOM 593 N N . MET A 1 73 ? 14.839 5.230 -4.104 1.00 87.19 73 MET A N 1
ATOM 594 C CA . MET A 1 73 ? 13.787 6.233 -4.310 1.00 87.19 73 MET A CA 1
ATOM 595 C C . MET A 1 73 ? 12.511 5.899 -3.534 1.00 87.19 73 MET A C 1
ATOM 597 O O . MET A 1 73 ? 11.902 6.781 -2.934 1.00 87.19 73 MET A O 1
ATOM 601 N N . SER A 1 74 ? 12.140 4.622 -3.482 1.00 85.88 74 SER A N 1
ATOM 602 C CA . SER A 1 74 ? 10.975 4.132 -2.742 1.00 85.88 74 SER A CA 1
ATOM 603 C C . SER A 1 74 ? 11.149 4.344 -1.247 1.00 85.88 74 SER A C 1
ATOM 605 O O . SER A 1 74 ? 10.250 4.860 -0.587 1.00 85.88 74 SER A O 1
ATOM 607 N N . PHE A 1 75 ? 12.325 4.007 -0.714 1.00 85.06 75 PHE A N 1
ATOM 608 C CA . PHE A 1 75 ? 12.649 4.225 0.689 1.00 85.06 75 PHE A CA 1
ATOM 609 C C . PHE A 1 75 ? 12.613 5.714 1.056 1.00 85.06 75 PHE A C 1
ATOM 611 O O . PHE A 1 75 ? 12.036 6.078 2.082 1.00 85.06 75 PHE A O 1
ATOM 618 N N . LEU A 1 76 ? 13.172 6.582 0.206 1.00 88.88 76 LEU A N 1
ATOM 619 C CA . LEU A 1 76 ? 13.125 8.034 0.394 1.00 88.88 76 LEU A CA 1
ATOM 620 C C . LEU A 1 76 ? 11.687 8.556 0.366 1.00 88.88 76 LEU A C 1
ATOM 622 O O . LEU A 1 76 ? 11.283 9.263 1.288 1.00 88.88 76 LEU A O 1
ATOM 626 N N . PHE A 1 77 ? 10.900 8.171 -0.641 1.00 88.25 77 PHE A N 1
ATOM 627 C CA . PHE A 1 77 ? 9.504 8.581 -0.772 1.00 88.25 77 PHE A CA 1
ATOM 628 C C . PHE A 1 77 ? 8.686 8.171 0.455 1.00 88.25 77 PHE A C 1
ATOM 630 O O . PHE A 1 77 ? 8.078 9.019 1.103 1.00 88.25 77 PHE A O 1
ATOM 637 N N . LEU A 1 78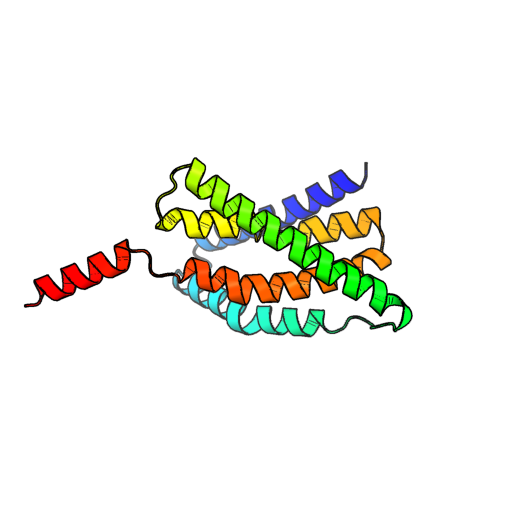 ? 8.755 6.897 0.846 1.00 85.38 78 LEU A N 1
ATOM 638 C CA . LEU A 1 78 ? 8.046 6.366 2.011 1.00 85.38 78 LEU A CA 1
ATOM 639 C C . LEU A 1 78 ? 8.487 7.045 3.316 1.00 85.38 78 LEU A C 1
ATOM 641 O O . LEU A 1 78 ? 7.649 7.353 4.166 1.00 85.38 78 LEU A O 1
ATOM 645 N N . SER A 1 79 ? 9.781 7.337 3.466 1.00 86.12 79 SER A N 1
ATOM 646 C CA . SER A 1 79 ? 10.311 8.065 4.626 1.00 86.12 79 SER A CA 1
ATOM 647 C C . SER A 1 79 ? 9.777 9.497 4.694 1.00 86.12 79 SER A C 1
ATOM 649 O O . SER A 1 79 ? 9.390 9.963 5.769 1.00 86.12 79 SER A O 1
ATOM 651 N N . ILE A 1 80 ? 9.700 10.187 3.554 1.00 90.06 80 ILE A N 1
ATOM 652 C CA . ILE A 1 80 ? 9.132 11.536 3.460 1.00 90.06 80 ILE A CA 1
ATOM 653 C C . ILE A 1 80 ? 7.642 11.506 3.801 1.00 90.06 80 ILE A C 1
ATOM 655 O O . ILE A 1 80 ? 7.199 12.292 4.639 1.00 90.06 80 ILE A O 1
ATOM 659 N N . THR A 1 81 ? 6.871 10.577 3.231 1.00 87.12 81 THR A N 1
ATOM 660 C CA . THR A 1 81 ? 5.445 10.417 3.552 1.00 87.12 81 THR A CA 1
ATOM 661 C C . THR A 1 81 ? 5.244 10.119 5.035 1.00 87.12 81 THR A C 1
ATOM 663 O O .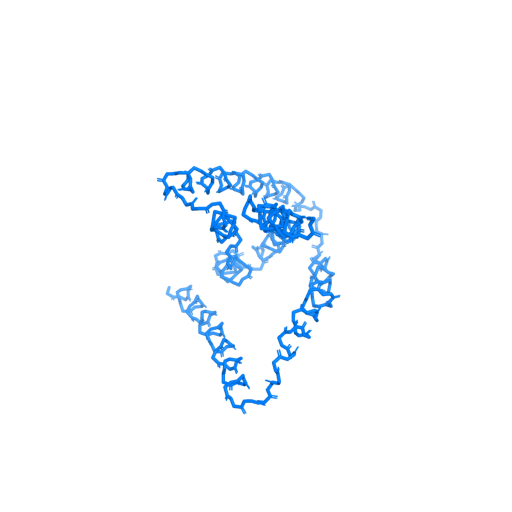 THR A 1 81 ? 4.295 10.612 5.645 1.00 87.12 81 THR A O 1
ATOM 666 N N . LEU A 1 82 ? 6.162 9.376 5.658 1.00 85.94 82 LEU A N 1
ATOM 667 C CA . LEU A 1 82 ? 6.111 9.066 7.083 1.00 85.94 82 LEU A CA 1
ATOM 668 C C . LEU A 1 82 ? 6.344 10.296 7.960 1.00 85.94 82 LEU A C 1
ATOM 670 O O . LEU A 1 82 ? 5.604 10.533 8.921 1.00 85.94 82 LEU A O 1
ATOM 674 N N . LEU A 1 83 ? 7.367 11.084 7.635 1.00 87.81 83 LEU A N 1
ATOM 675 C CA . LEU A 1 83 ? 7.642 12.364 8.286 1.00 87.81 83 LEU A CA 1
ATOM 676 C C . LEU A 1 83 ? 6.452 13.312 8.126 1.00 87.81 83 LEU A C 1
ATOM 678 O O . LEU A 1 83 ? 5.993 13.896 9.109 1.00 87.81 83 LEU A O 1
ATOM 682 N N . TYR A 1 84 ? 5.900 13.386 6.917 1.00 88.38 84 TYR A N 1
ATOM 683 C CA . TYR A 1 84 ? 4.739 14.204 6.605 1.00 88.38 84 TYR A CA 1
ATOM 684 C C . TYR A 1 84 ? 3.492 13.756 7.377 1.00 88.38 84 TYR A C 1
ATOM 686 O O . TYR A 1 84 ? 2.832 14.580 8.003 1.00 88.38 84 TYR A O 1
ATOM 694 N N . GLY A 1 85 ? 3.208 12.454 7.448 1.00 85.25 85 GLY A N 1
ATOM 695 C CA . GLY A 1 85 ? 2.086 11.915 8.221 1.00 85.25 85 GLY A CA 1
ATOM 696 C C . GLY A 1 85 ? 2.221 12.148 9.724 1.00 85.25 85 GLY A C 1
ATOM 697 O O . GLY A 1 85 ? 1.237 12.449 10.403 1.00 85.25 85 GLY A O 1
ATOM 698 N N . ARG A 1 86 ? 3.444 12.079 10.265 1.00 82.94 86 ARG A N 1
ATOM 699 C CA . ARG A 1 86 ? 3.719 12.459 11.659 1.00 82.94 86 ARG A CA 1
ATOM 700 C C . ARG A 1 86 ? 3.502 13.948 11.897 1.00 82.94 86 ARG A C 1
ATOM 702 O O . ARG A 1 86 ? 2.889 14.302 12.903 1.00 82.94 86 ARG A O 1
ATOM 709 N N . TRP A 1 87 ? 3.996 14.792 10.998 1.00 88.50 87 TRP A N 1
ATOM 710 C CA . TRP A 1 87 ? 3.823 16.237 11.078 1.00 88.50 87 TRP A CA 1
ATOM 7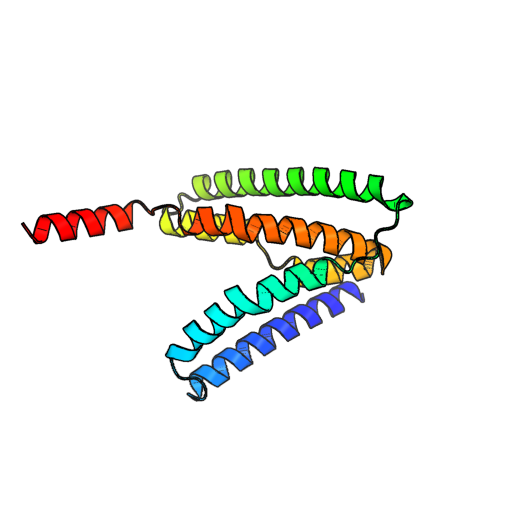11 C C . TRP A 1 87 ? 2.343 16.621 11.001 1.00 88.50 87 TRP A C 1
ATOM 713 O O . TRP A 1 87 ? 1.840 17.285 11.904 1.00 88.50 87 TRP A O 1
ATOM 723 N N . LEU A 1 88 ? 1.619 16.104 10.008 1.00 87.94 88 LEU A N 1
ATOM 724 C CA . LEU A 1 88 ? 0.202 16.384 9.800 1.00 87.94 88 LEU A CA 1
ATOM 725 C C . LEU A 1 88 ? -0.650 15.873 10.965 1.00 87.94 88 LEU A C 1
ATOM 727 O O . LEU A 1 88 ? -1.526 16.581 11.450 1.00 87.94 88 LEU A O 1
ATOM 731 N N . SER A 1 89 ? -0.343 14.685 11.493 1.00 84.06 89 SER A N 1
ATOM 732 C CA . SER A 1 89 ? -1.048 14.171 12.667 1.00 84.06 89 SER A CA 1
ATOM 733 C C . SER A 1 89 ? -0.854 15.037 13.912 1.00 84.06 89 SER A C 1
ATOM 735 O O . SER A 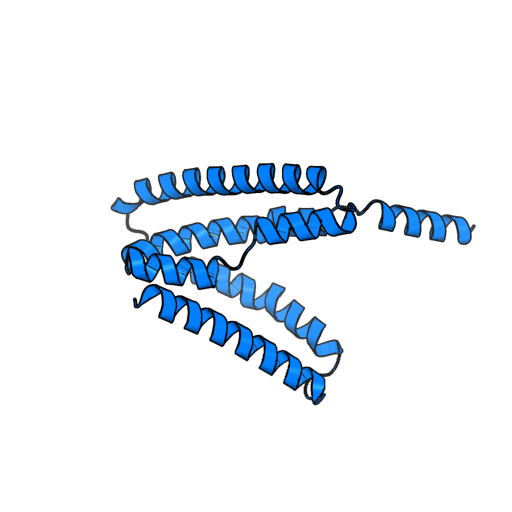1 89 ? -1.783 15.123 14.714 1.00 84.06 89 SER A O 1
ATOM 737 N N . LYS A 1 90 ? 0.328 15.645 14.090 1.00 82.69 90 LYS A N 1
ATOM 738 C CA . LYS A 1 90 ? 0.581 16.601 15.176 1.00 82.69 90 LYS A CA 1
ATOM 739 C C . LYS A 1 90 ? -0.126 17.931 14.921 1.00 82.69 90 LYS A C 1
ATOM 741 O O .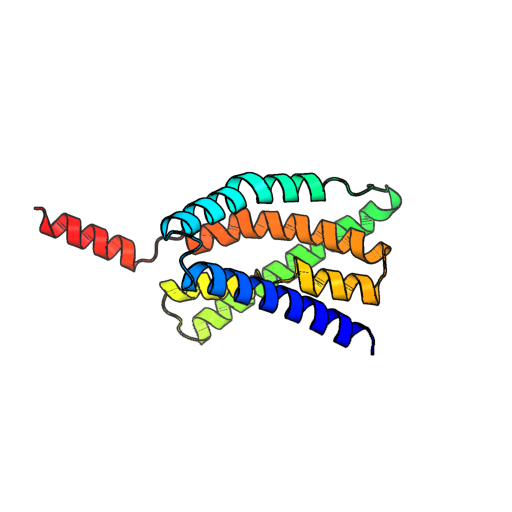 LYS A 1 90 ? -0.751 18.456 15.834 1.00 82.69 90 LYS A O 1
ATOM 746 N N . ALA A 1 91 ? -0.070 18.441 13.691 1.00 87.44 91 ALA A N 1
ATOM 747 C CA . ALA A 1 91 ? -0.726 19.686 13.296 1.00 87.44 91 ALA A CA 1
ATOM 748 C C . ALA A 1 91 ? -2.251 19.620 13.486 1.00 87.44 91 ALA A C 1
ATOM 750 O O . ALA A 1 91 ? -2.854 20.569 13.974 1.00 87.44 91 ALA A O 1
ATOM 751 N N . MET A 1 92 ? -2.863 18.474 13.174 1.00 86.44 92 MET A N 1
ATOM 752 C CA . MET A 1 92 ? -4.299 18.234 13.349 1.00 86.44 92 MET A CA 1
ATOM 753 C C . MET A 1 92 ? -4.702 17.840 14.780 1.00 86.44 92 MET A C 1
ATOM 755 O O . MET A 1 92 ? -5.878 17.573 15.011 1.00 86.44 92 MET A O 1
ATOM 759 N N . GLN A 1 93 ? -3.753 17.760 15.725 1.00 83.38 93 GLN A N 1
ATOM 760 C CA . GLN A 1 93 ? -3.994 17.371 17.125 1.00 83.38 93 GLN A CA 1
ATOM 761 C C . GLN A 1 93 ? -4.824 16.080 17.255 1.00 83.38 93 GLN A C 1
ATOM 763 O O . GLN A 1 93 ? -5.731 15.968 18.080 1.00 83.38 93 GLN A O 1
ATOM 768 N N . LEU A 1 94 ? -4.544 15.096 16.394 1.00 78.88 94 LEU A N 1
ATOM 769 C CA . LEU A 1 94 ? -5.317 13.858 16.362 1.00 78.88 94 LEU A CA 1
ATOM 770 C C . LEU A 1 94 ? -5.108 13.059 17.660 1.00 78.88 94 LEU A C 1
ATOM 772 O O . LEU A 1 94 ? -3.958 12.866 18.059 1.00 78.88 94 LEU A O 1
ATOM 776 N N . PRO A 1 95 ? -6.182 12.521 18.275 1.00 75.75 95 PRO A N 1
ATOM 777 C CA . PRO A 1 95 ? -6.063 11.618 19.415 1.00 75.75 95 PRO A CA 1
ATOM 778 C C . PRO A 1 95 ? -5.169 10.423 19.071 1.00 75.75 95 PRO A C 1
ATOM 780 O O . PRO A 1 95 ? -5.265 9.899 17.957 1.00 75.75 95 PRO A O 1
ATOM 783 N N . ASP A 1 96 ? -4.368 9.942 20.025 1.00 71.88 96 ASP A N 1
ATOM 784 C CA . ASP A 1 96 ? -3.375 8.877 19.797 1.00 71.88 96 ASP A CA 1
ATOM 785 C C . ASP A 1 96 ? -3.964 7.635 19.112 1.00 71.88 96 ASP A C 1
ATOM 787 O O . ASP A 1 96 ? -3.366 7.091 18.182 1.00 71.88 96 ASP A O 1
ATOM 791 N N . TYR A 1 97 ? -5.193 7.259 19.483 1.00 71.31 97 TYR A N 1
ATOM 792 C CA . TYR A 1 97 ? -5.933 6.152 18.870 1.00 71.31 97 TYR A CA 1
ATOM 793 C C . TYR A 1 97 ? -6.189 6.343 17.362 1.00 71.31 97 TYR A C 1
ATOM 795 O O . TYR A 1 97 ? -6.078 5.408 16.573 1.00 71.31 97 TYR A O 1
ATOM 803 N N . ARG A 1 98 ? -6.521 7.567 16.931 1.00 77.56 98 ARG A N 1
ATOM 804 C CA . ARG A 1 98 ? -6.776 7.886 15.513 1.00 77.56 98 ARG A CA 1
ATOM 805 C C . ARG A 1 98 ? -5.493 8.194 14.753 1.00 77.56 98 ARG A C 1
ATOM 807 O O . ARG A 1 98 ? -5.442 8.001 13.542 1.00 77.56 98 ARG A O 1
ATOM 814 N N . SER A 1 99 ? -4.458 8.650 15.455 1.00 79.69 99 SER A N 1
ATOM 815 C CA . SER A 1 99 ? -3.169 9.013 14.874 1.00 79.69 99 SER A CA 1
ATOM 816 C C . SER A 1 99 ? -2.497 7.830 14.169 1.00 79.69 99 SER A C 1
ATOM 818 O O . SER A 1 99 ? -1.991 7.993 13.058 1.00 79.69 99 SER A O 1
ATOM 820 N N . GLY A 1 100 ? -2.519 6.636 14.776 1.00 80.25 100 GLY A N 1
ATOM 821 C CA . GLY A 1 100 ? -1.951 5.424 14.173 1.00 80.25 100 GLY A CA 1
ATOM 822 C C . GLY A 1 100 ? -2.666 5.015 12.882 1.00 80.25 100 GLY A C 1
ATOM 823 O O . GLY A 1 100 ? -2.025 4.816 11.850 1.00 80.25 100 GLY A O 1
ATOM 824 N N . VAL A 1 101 ? -4.003 4.987 12.915 1.00 84.38 101 VAL A N 1
ATOM 825 C CA . VAL A 1 101 ? -4.836 4.685 11.739 1.00 84.38 101 VAL A CA 1
ATOM 826 C C . VAL A 1 101 ? -4.606 5.709 10.630 1.00 84.38 101 VAL A C 1
ATOM 828 O O . VAL A 1 101 ? -4.398 5.325 9.485 1.00 84.38 101 VAL A O 1
ATOM 831 N N . PHE A 1 102 ? -4.579 7.001 10.964 1.00 85.38 102 PHE A N 1
ATOM 832 C CA . PHE A 1 102 ? -4.377 8.076 9.994 1.00 85.38 102 PHE A CA 1
ATOM 833 C C . PHE A 1 102 ? -3.013 7.991 9.297 1.00 85.38 102 PHE A C 1
ATOM 835 O O . PHE A 1 102 ? -2.942 8.071 8.073 1.00 85.38 102 PHE A O 1
ATOM 842 N N . LYS A 1 103 ? -1.931 7.773 10.057 1.00 84.62 103 LYS A N 1
ATOM 843 C CA . LYS A 1 103 ? -0.577 7.603 9.501 1.00 84.62 103 LYS A CA 1
ATOM 844 C C . LYS A 1 103 ? -0.510 6.412 8.551 1.00 84.62 103 LYS A C 1
ATOM 846 O O . LYS A 1 103 ? 0.061 6.539 7.474 1.00 84.62 103 LYS A O 1
ATOM 851 N N . ASN A 1 104 ? -1.121 5.289 8.926 1.00 84.19 104 ASN A N 1
ATOM 852 C CA . ASN A 1 104 ? -1.169 4.111 8.067 1.00 84.19 104 ASN A CA 1
ATOM 853 C C . ASN A 1 104 ? -2.025 4.328 6.824 1.00 84.19 104 ASN A C 1
ATOM 855 O O . ASN A 1 104 ? -1.630 3.875 5.763 1.00 84.19 104 ASN A O 1
ATOM 859 N N . LEU A 1 105 ? -3.145 5.042 6.918 1.00 85.50 105 LEU A N 1
ATOM 860 C CA . LEU A 1 105 ? -3.967 5.363 5.751 1.00 85.50 105 LEU A CA 1
ATOM 861 C C . LEU A 1 105 ? -3.215 6.258 4.754 1.00 85.50 105 LEU A C 1
ATOM 863 O O . LEU A 1 105 ? -3.375 6.113 3.546 1.00 85.50 105 LEU A O 1
ATOM 867 N N . LEU A 1 106 ? -2.379 7.165 5.269 1.00 85.62 106 LEU A N 1
ATOM 868 C CA . LEU A 1 106 ? -1.555 8.060 4.461 1.00 85.62 106 LEU A CA 1
ATOM 869 C C . LEU A 1 106 ? -0.367 7.335 3.807 1.00 85.62 106 LEU A C 1
ATOM 871 O O . LEU A 1 106 ? -0.037 7.620 2.660 1.00 85.62 106 LEU A O 1
ATOM 875 N N . LEU A 1 107 ? 0.274 6.407 4.527 1.00 84.31 107 LEU A N 1
ATOM 876 C CA . LEU A 1 107 ? 1.396 5.613 4.008 1.00 84.31 107 LEU A CA 1
ATOM 877 C C . LEU A 1 107 ? 0.942 4.499 3.065 1.00 84.31 107 LEU A C 1
ATOM 879 O O . LEU A 1 107 ? 1.529 4.286 2.008 1.00 84.31 107 LEU A O 1
ATOM 883 N N . PHE A 1 108 ? -0.091 3.771 3.474 1.00 84.19 108 PHE A N 1
ATOM 884 C CA . PHE A 1 108 ? -0.528 2.521 2.874 1.00 84.19 108 PHE A CA 1
ATOM 885 C C . PHE A 1 108 ? -1.868 2.701 2.159 1.00 84.19 108 PHE A C 1
ATOM 887 O O . PHE A 1 108 ? -2.877 2.082 2.491 1.00 84.19 108 PHE A O 1
ATOM 894 N N . GLY A 1 109 ? -1.871 3.569 1.147 1.00 79.00 109 GLY A N 1
ATOM 895 C CA . GLY A 1 109 ? -2.997 3.702 0.222 1.00 79.00 109 GLY A CA 1
ATOM 896 C C . GLY A 1 109 ? -3.094 2.527 -0.756 1.00 79.00 109 GLY A C 1
ATOM 897 O O . GLY A 1 109 ? -2.203 1.678 -0.819 1.00 79.00 109 GLY A O 1
ATOM 898 N N . ASN A 1 110 ? -4.144 2.507 -1.581 1.00 78.62 110 ASN A N 1
ATOM 899 C CA . ASN A 1 110 ? -4.341 1.483 -2.610 1.00 78.62 110 ASN A CA 1
ATOM 900 C C . ASN A 1 110 ? -3.441 1.705 -3.847 1.00 78.62 110 ASN A C 1
ATOM 902 O O . ASN A 1 110 ? -3.904 1.981 -4.951 1.00 78.62 110 ASN A O 1
ATOM 906 N N . GLN A 1 111 ? -2.131 1.609 -3.639 1.00 78.31 111 GLN A N 1
ATOM 907 C CA . GLN A 1 111 ? -1.115 1.739 -4.686 1.00 78.31 111 GLN A CA 1
ATOM 908 C C . GLN A 1 111 ? -1.028 0.462 -5.545 1.00 78.31 111 GLN A C 1
ATOM 910 O O . GLN A 1 111 ? -0.651 0.529 -6.711 1.00 78.31 111 GLN A O 1
ATOM 915 N N . GLY A 1 112 ? -1.425 -0.692 -4.993 1.00 74.44 112 GLY A N 1
ATOM 916 C CA . GLY A 1 112 ? -1.350 -1.993 -5.664 1.00 74.44 112 GLY A CA 1
ATOM 917 C C . GLY A 1 112 ? -2.316 -2.163 -6.840 1.00 74.44 112 GLY A C 1
ATOM 918 O O . GLY A 1 112 ? -1.987 -2.880 -7.774 1.00 74.44 112 GLY A O 1
ATOM 919 N N . PHE A 1 113 ? -3.465 -1.482 -6.826 1.00 75.00 113 PHE A N 1
ATOM 920 C CA . PHE A 1 113 ? -4.407 -1.480 -7.952 1.00 75.00 113 PHE A CA 1
ATOM 921 C C . PHE A 1 113 ? -4.242 -0.210 -8.798 1.00 75.00 113 PHE A C 1
ATOM 923 O O . PHE A 1 113 ? -3.863 -0.271 -9.966 1.00 75.00 113 PHE A O 1
ATOM 930 N N . ILE A 1 114 ? -4.418 0.964 -8.178 1.00 80.75 114 ILE A N 1
ATOM 931 C CA . ILE A 1 114 ? -4.366 2.262 -8.873 1.00 80.75 114 ILE A CA 1
ATOM 932 C C . ILE A 1 114 ? -2.974 2.534 -9.446 1.00 80.75 114 ILE A C 1
ATOM 934 O O . ILE A 1 114 ? -2.838 2.929 -10.602 1.00 80.75 114 ILE A O 1
ATOM 938 N N . GLY A 1 115 ? -1.932 2.338 -8.636 1.00 82.12 115 GLY A N 1
ATOM 939 C CA . GLY A 1 115 ? -0.558 2.634 -9.034 1.00 82.12 115 GLY A CA 1
ATOM 940 C C . GLY A 1 115 ? -0.090 1.729 -10.168 1.00 82.12 115 GLY A C 1
ATOM 941 O O . GLY A 1 115 ? 0.511 2.213 -11.123 1.00 82.12 115 GLY A O 1
ATOM 942 N N . VAL A 1 116 ? -0.435 0.441 -10.116 1.00 80.12 116 VAL A N 1
ATOM 943 C CA . VAL A 1 116 ? -0.108 -0.523 -11.178 1.00 80.12 116 VAL A CA 1
ATOM 944 C C . VAL A 1 116 ? -0.807 -0.159 -12.489 1.00 80.12 116 VAL A C 1
ATOM 946 O O . VAL A 1 116 ? -0.144 -0.108 -13.523 1.00 80.12 116 VAL A O 1
ATOM 949 N N . ALA A 1 117 ? -2.097 0.186 -12.453 1.00 80.38 117 ALA A N 1
ATOM 950 C CA . ALA A 1 117 ? -2.835 0.627 -13.637 1.00 80.38 117 ALA A CA 1
ATOM 951 C C . ALA A 1 117 ? -2.212 1.877 -14.291 1.00 80.38 117 ALA A C 1
ATOM 953 O O . ALA A 1 117 ? -2.045 1.938 -15.512 1.00 80.38 117 ALA A O 1
ATOM 954 N N . VAL A 1 118 ? -1.805 2.863 -13.483 1.00 82.69 118 VAL A N 1
ATOM 955 C CA . VAL A 1 118 ? -1.127 4.077 -13.974 1.00 82.69 118 VAL A CA 1
AT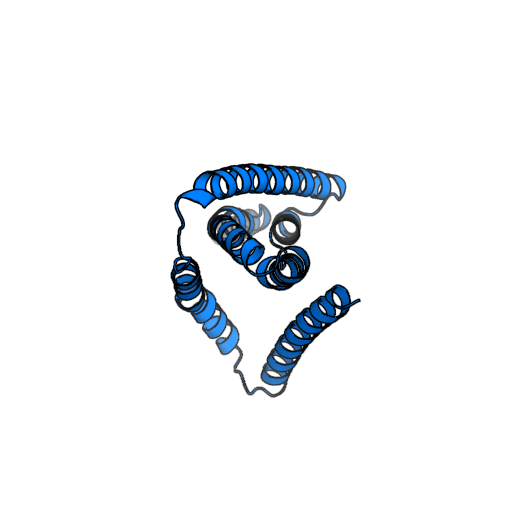OM 956 C C . VAL A 1 118 ? 0.239 3.750 -14.572 1.00 82.69 118 VAL A C 1
ATOM 958 O O . VAL A 1 118 ? 0.563 4.234 -15.656 1.00 82.69 118 VAL A O 1
ATOM 961 N N . VAL A 1 119 ? 1.038 2.921 -13.894 1.00 84.94 119 VAL A N 1
ATOM 962 C CA . VAL A 1 119 ? 2.370 2.538 -14.375 1.00 84.94 119 VAL A CA 1
ATOM 963 C C . VAL A 1 119 ? 2.277 1.765 -15.686 1.00 84.94 119 VAL A C 1
ATOM 965 O O . VAL A 1 119 ? 3.019 2.076 -16.614 1.00 84.94 119 VAL A O 1
ATOM 968 N N . PHE A 1 120 ? 1.338 0.826 -15.805 1.00 81.56 120 PHE A N 1
ATOM 969 C CA . PHE A 1 120 ? 1.097 0.102 -17.051 1.00 81.56 120 PHE A CA 1
ATOM 970 C C . PHE A 1 120 ? 0.749 1.051 -18.201 1.00 81.56 120 PHE A C 1
ATOM 972 O O . PHE A 1 120 ? 1.284 0.934 -19.300 1.00 81.56 120 PHE A O 1
ATOM 979 N N . GLN A 1 121 ? -0.104 2.042 -17.946 1.00 80.94 121 GLN A N 1
ATOM 980 C CA . GLN A 1 121 ? -0.541 2.978 -18.975 1.00 80.94 121 GLN A CA 1
ATOM 981 C C . GLN A 1 121 ? 0.563 3.946 -19.435 1.00 80.94 121 GLN A C 1
ATOM 983 O O . GLN A 1 121 ? 0.530 4.395 -20.582 1.00 80.94 121 GLN A O 1
ATOM 988 N N . LEU A 1 122 ? 1.506 4.296 -18.553 1.00 84.31 122 LEU A N 1
ATOM 989 C CA . LEU A 1 122 ? 2.602 5.226 -18.848 1.00 84.31 122 LEU A CA 1
ATOM 990 C C . LEU A 1 122 ? 3.854 4.529 -19.391 1.00 84.31 122 LEU A C 1
ATOM 992 O O . LEU A 1 122 ? 4.505 5.054 -20.289 1.00 84.31 122 LEU A O 1
ATOM 996 N N . PHE A 1 123 ? 4.194 3.367 -18.837 1.00 81.50 123 PHE A N 1
ATOM 997 C CA . PHE A 1 123 ? 5.479 2.691 -19.042 1.00 81.50 123 PHE A CA 1
ATOM 998 C C . PHE A 1 123 ? 5.331 1.270 -19.612 1.00 81.50 123 PHE A C 1
ATOM 1000 O O . PHE A 1 123 ? 6.331 0.580 -19.817 1.00 81.50 123 PHE A O 1
ATOM 1007 N N . GLY A 1 124 ? 4.104 0.810 -19.871 1.00 80.38 124 GLY A N 1
ATOM 1008 C CA . GLY A 1 124 ? 3.831 -0.506 -20.443 1.00 80.38 124 GLY A CA 1
ATOM 1009 C C . GLY A 1 124 ? 4.297 -1.663 -19.555 1.00 80.38 124 GLY A C 1
ATOM 1010 O O . GLY A 1 124 ? 4.357 -1.563 -18.328 1.00 80.38 124 GLY A O 1
ATOM 1011 N N . HIS A 1 125 ? 4.646 -2.782 -20.191 1.00 75.69 125 HIS A N 1
ATOM 1012 C CA . HIS A 1 125 ? 5.114 -3.990 -19.501 1.00 75.69 125 HIS A CA 1
ATOM 1013 C C . HIS A 1 125 ? 6.440 -3.797 -18.752 1.00 75.69 125 HIS A C 1
ATOM 1015 O O . HIS A 1 125 ? 6.647 -4.412 -17.710 1.00 75.69 125 HIS A O 1
ATOM 1021 N N . GLU A 1 126 ? 7.307 -2.906 -19.229 1.00 72.94 126 GLU A N 1
ATOM 1022 C CA . GLU A 1 126 ? 8.576 -2.582 -18.569 1.00 72.94 126 GLU A CA 1
ATOM 1023 C C . GLU A 1 126 ? 8.350 -1.914 -17.203 1.00 72.94 126 GLU A C 1
ATOM 1025 O O . GLU A 1 126 ? 8.984 -2.267 -16.206 1.00 72.94 126 GLU A O 1
ATOM 1030 N N . GLY A 1 127 ? 7.364 -1.014 -17.113 1.00 76.94 127 GLY A N 1
ATOM 1031 C CA . GLY A 1 127 ? 6.968 -0.401 -15.846 1.00 76.94 127 GLY A CA 1
ATOM 1032 C C . GLY A 1 127 ? 6.358 -1.386 -14.850 1.00 76.94 127 GLY A C 1
ATOM 1033 O O . GLY A 1 127 ? 6.547 -1.235 -13.643 1.00 76.94 127 GLY A O 1
ATOM 1034 N N . MET A 1 128 ? 5.660 -2.417 -15.335 1.00 78.81 128 MET A N 1
ATOM 1035 C CA . MET A 1 128 ? 5.017 -3.425 -14.481 1.00 78.81 128 MET A CA 1
ATOM 1036 C C . MET A 1 128 ? 6.030 -4.182 -13.622 1.00 78.81 128 MET A C 1
ATOM 1038 O O . MET A 1 128 ? 5.756 -4.449 -12.452 1.00 78.81 128 MET A O 1
ATOM 1042 N N . PHE A 1 129 ? 7.214 -4.477 -14.171 1.00 78.75 129 PHE A N 1
ATOM 1043 C CA . PHE A 1 129 ? 8.289 -5.117 -13.414 1.00 78.75 129 PHE A CA 1
ATOM 1044 C C . PHE A 1 129 ? 8.713 -4.246 -12.222 1.00 78.75 129 PHE A C 1
ATOM 1046 O O . PHE A 1 129 ? 8.741 -4.706 -11.080 1.00 78.75 129 PHE A O 1
ATOM 1053 N N . LEU A 1 130 ? 8.968 -2.957 -12.467 1.00 79.06 130 LEU A N 1
ATOM 1054 C CA . LEU A 1 130 ? 9.351 -2.004 -11.422 1.00 79.06 130 LEU A CA 1
ATOM 1055 C C . LEU A 1 130 ? 8.223 -1.799 -10.397 1.00 79.06 130 LEU A C 1
ATOM 1057 O O . LEU A 1 130 ? 8.484 -1.779 -9.194 1.00 79.06 130 LEU A O 1
ATOM 1061 N N . ALA A 1 131 ? 6.965 -1.721 -10.837 1.00 82.00 131 ALA A N 1
ATOM 1062 C CA . ALA A 1 131 ? 5.812 -1.621 -9.941 1.00 82.00 131 ALA A CA 1
ATOM 1063 C C . ALA A 1 131 ? 5.669 -2.845 -9.024 1.00 82.00 131 ALA A C 1
ATOM 1065 O O . ALA A 1 131 ? 5.321 -2.701 -7.852 1.00 82.00 131 ALA A O 1
ATOM 1066 N N . ALA A 1 132 ? 5.961 -4.048 -9.520 1.00 79.00 132 ALA A N 1
ATOM 1067 C CA . ALA A 1 132 ? 5.928 -5.257 -8.707 1.00 79.00 132 ALA A CA 1
ATOM 1068 C C . ALA A 1 132 ? 7.045 -5.278 -7.651 1.00 79.00 132 ALA A C 1
ATOM 1070 O O . ALA A 1 132 ? 6.786 -5.610 -6.494 1.00 79.00 132 ALA A O 1
ATOM 1071 N N . VAL A 1 133 ? 8.262 -4.853 -8.012 1.00 79.50 133 VAL A N 1
ATOM 1072 C CA . VAL A 1 133 ? 9.375 -4.702 -7.058 1.00 79.50 133 VAL A CA 1
ATOM 1073 C C . VAL A 1 133 ? 9.030 -3.679 -5.972 1.00 79.50 133 VAL A C 1
ATOM 1075 O O . VAL A 1 133 ? 9.236 -3.943 -4.785 1.00 79.50 133 VAL A O 1
ATOM 1078 N N . PHE A 1 134 ? 8.447 -2.536 -6.351 1.00 82.25 134 PHE A N 1
ATOM 1079 C CA . PHE A 1 134 ? 7.938 -1.556 -5.391 1.00 82.25 134 PHE A CA 1
ATOM 1080 C C . PHE A 1 134 ? 6.878 -2.162 -4.462 1.00 82.25 134 PHE A C 1
ATOM 1082 O O . PHE A 1 134 ? 6.969 -2.007 -3.244 1.00 82.25 134 PHE A O 1
ATOM 1089 N N . ASN A 1 135 ? 5.906 -2.893 -5.018 1.00 82.31 135 ASN A N 1
ATOM 1090 C CA . ASN A 1 135 ? 4.859 -3.558 -4.242 1.00 82.31 135 ASN A CA 1
ATOM 1091 C C . ASN A 1 135 ? 5.426 -4.567 -3.240 1.00 82.31 135 ASN A C 1
ATOM 1093 O O . ASN A 1 135 ? 4.923 -4.656 -2.124 1.00 82.31 135 ASN A O 1
ATOM 1097 N N . LEU A 1 136 ? 6.493 -5.288 -3.585 1.00 79.81 136 LEU A N 1
ATOM 1098 C CA . LEU A 1 136 ? 7.142 -6.221 -2.665 1.00 79.81 136 LEU A CA 1
ATOM 1099 C C . LEU A 1 136 ? 7.689 -5.494 -1.425 1.00 79.81 136 LEU A C 1
ATOM 1101 O O . LEU A 1 136 ? 7.435 -5.914 -0.295 1.00 79.81 136 LEU A O 1
ATOM 1105 N N . ILE A 1 137 ? 8.369 -4.360 -1.614 1.00 81.00 137 ILE A N 1
ATOM 1106 C CA . ILE A 1 137 ? 8.877 -3.527 -0.509 1.00 81.00 137 ILE A CA 1
ATOM 1107 C C . ILE A 1 137 ? 7.728 -2.919 0.290 1.00 81.00 137 ILE A C 1
ATOM 1109 O O . ILE A 1 137 ? 7.746 -2.929 1.523 1.00 81.00 137 ILE A O 1
ATOM 1113 N N . TYR A 1 138 ? 6.714 -2.417 -0.408 1.00 82.94 138 TYR A N 1
ATOM 1114 C CA . TYR A 1 138 ? 5.503 -1.887 0.198 1.00 82.94 138 TYR A CA 1
ATOM 1115 C C . TYR A 1 138 ? 4.811 -2.936 1.081 1.00 82.94 138 TYR A C 1
ATOM 1117 O O . TYR A 1 138 ? 4.434 -2.625 2.212 1.00 82.94 138 TYR A O 1
ATOM 1125 N N . PHE A 1 139 ? 4.710 -4.191 0.625 1.00 82.38 139 PHE A N 1
ATOM 1126 C CA . PHE A 1 139 ? 4.179 -5.283 1.434 1.00 82.38 139 PHE A CA 1
ATOM 1127 C C . PHE A 1 139 ? 5.056 -5.533 2.662 1.00 82.38 139 PHE A C 1
ATOM 1129 O O . PHE A 1 139 ? 4.543 -5.575 3.776 1.00 82.38 139 PHE A O 1
ATOM 1136 N N . ILE A 1 140 ? 6.378 -5.619 2.528 1.00 82.62 140 ILE A N 1
ATOM 1137 C CA . ILE A 1 140 ? 7.248 -5.781 3.705 1.00 82.62 140 ILE A CA 1
ATOM 1138 C C . ILE A 1 140 ? 6.998 -4.660 4.731 1.00 82.62 140 ILE A C 1
ATOM 1140 O O . ILE A 1 140 ? 6.889 -4.926 5.929 1.00 82.62 140 ILE A O 1
ATOM 1144 N N . LEU A 1 141 ? 6.830 -3.414 4.281 1.00 83.62 141 LEU A N 1
ATOM 1145 C CA . LEU A 1 141 ? 6.560 -2.274 5.159 1.00 83.62 141 LEU A CA 1
ATOM 1146 C C . LEU A 1 141 ? 5.172 -2.302 5.805 1.00 83.62 141 LEU A C 1
ATOM 1148 O O . LEU A 1 141 ? 5.066 -1.998 6.994 1.00 83.62 141 LEU A O 1
ATOM 1152 N N . ILE A 1 142 ? 4.113 -2.679 5.082 1.00 84.19 142 ILE A N 1
ATOM 1153 C CA . ILE A 1 142 ? 2.770 -2.762 5.680 1.00 84.19 142 ILE A CA 1
ATOM 1154 C C . ILE A 1 142 ? 2.717 -3.865 6.745 1.00 84.19 142 ILE A C 1
ATOM 1156 O O . ILE A 1 142 ? 2.146 -3.657 7.816 1.00 84.19 142 ILE A O 1
ATOM 1160 N N . TRP A 1 143 ? 3.399 -4.991 6.497 1.00 80.25 143 TRP A N 1
ATOM 1161 C CA . TRP A 1 143 ? 3.486 -6.131 7.417 1.00 80.25 143 TRP A CA 1
ATOM 1162 C C . TRP A 1 143 ? 4.410 -5.891 8.614 1.00 80.25 143 TRP A C 1
ATOM 1164 O O . TRP A 1 143 ? 4.271 -6.565 9.629 1.00 80.25 143 TRP A O 1
ATOM 1174 N N . THR A 1 144 ? 5.326 -4.925 8.540 1.00 85.38 144 THR A N 1
ATOM 1175 C CA . THR A 1 144 ? 6.228 -4.582 9.649 1.00 85.38 144 THR A CA 1
ATOM 1176 C C . THR A 1 144 ? 5.785 -3.294 10.338 1.00 85.38 144 THR A C 1
ATOM 1178 O O . THR A 1 144 ? 5.204 -3.324 11.423 1.00 85.38 144 THR A O 1
ATOM 1181 N N . TYR A 1 145 ? 6.010 -2.152 9.691 1.00 84.44 145 TYR A N 1
ATOM 1182 C CA . TYR A 1 145 ? 5.692 -0.830 10.214 1.00 84.44 145 TYR A CA 1
ATOM 1183 C C . TYR A 1 145 ? 4.184 -0.624 10.392 1.00 84.44 145 TYR A C 1
ATOM 1185 O O . TYR A 1 145 ? 3.754 -0.131 11.435 1.00 84.44 145 TYR A O 1
ATOM 1193 N N . GLY A 1 146 ? 3.374 -1.036 9.411 1.00 83.38 146 GLY A N 1
ATOM 1194 C CA . GLY A 1 146 ? 1.920 -0.866 9.466 1.00 83.38 146 GLY A CA 1
ATOM 1195 C C . GLY A 1 146 ? 1.301 -1.555 10.682 1.00 83.38 146 GLY A C 1
ATOM 1196 O O . GLY A 1 146 ? 0.587 -0.919 11.462 1.00 83.38 146 GLY A O 1
ATOM 1197 N N . ILE A 1 147 ? 1.643 -2.825 10.902 1.00 82.50 147 ILE A N 1
ATOM 1198 C CA . ILE A 1 147 ? 1.181 -3.591 12.067 1.00 82.50 147 ILE A CA 1
ATOM 1199 C C . ILE A 1 147 ? 1.735 -3.010 13.371 1.00 82.50 147 ILE A C 1
ATOM 1201 O O . ILE A 1 147 ? 0.979 -2.851 14.329 1.00 82.50 147 ILE A O 1
ATOM 1205 N N . ALA A 1 148 ? 3.019 -2.642 13.417 1.00 84.12 148 ALA A N 1
ATOM 1206 C CA . ALA A 1 148 ? 3.629 -2.063 14.614 1.00 84.12 148 ALA A CA 1
ATOM 1207 C C . ALA A 1 148 ? 2.943 -0.758 15.051 1.00 84.12 148 ALA A C 1
ATOM 1209 O O . ALA A 1 148 ? 2.735 -0.542 16.241 1.00 84.12 148 ALA A O 1
ATOM 1210 N N . VAL A 1 149 ? 2.540 0.096 14.104 1.00 81.62 149 VAL A N 1
ATOM 1211 C CA . VAL A 1 149 ? 1.804 1.335 14.397 1.00 81.62 149 VAL A CA 1
ATOM 1212 C C . VAL A 1 149 ? 0.385 1.065 14.890 1.00 81.62 149 VAL A C 1
ATOM 1214 O O . VAL A 1 149 ? -0.085 1.785 15.767 1.00 81.62 149 VAL A O 1
ATOM 1217 N N . MET A 1 150 ? -0.300 0.048 14.355 1.00 79.38 150 MET A N 1
ATOM 1218 C CA . MET A 1 150 ? -1.653 -0.312 14.809 1.00 79.38 150 MET A CA 1
ATOM 1219 C C . MET A 1 150 ? -1.653 -0.994 16.177 1.00 79.38 150 MET A C 1
ATOM 1221 O O . MET A 1 150 ? -2.574 -0.781 16.959 1.00 79.38 150 MET A O 1
ATOM 1225 N N . ASN A 1 151 ? -0.623 -1.791 16.466 1.00 75.56 151 ASN A N 1
ATOM 1226 C CA . ASN A 1 151 ? -0.474 -2.509 17.730 1.00 75.56 151 ASN A CA 1
ATOM 1227 C C . ASN A 1 151 ? 0.265 -1.703 18.805 1.00 75.56 151 ASN A C 1
ATOM 1229 O O . ASN A 1 151 ? 0.398 -2.183 19.931 1.00 75.56 151 ASN A O 1
ATOM 1233 N N . ALA A 1 152 ? 0.759 -0.502 18.486 1.00 69.88 152 ALA A N 1
ATOM 1234 C CA . ALA A 1 152 ? 1.371 0.368 19.478 1.00 69.88 152 ALA A CA 1
ATOM 1235 C C . ALA A 1 152 ? 0.360 0.604 20.615 1.00 69.88 152 ALA A C 1
ATOM 1237 O O . ALA A 1 152 ? -0.782 0.987 20.333 1.00 69.88 152 ALA A O 1
ATOM 1238 N N . PRO A 1 153 ? 0.737 0.357 21.886 1.00 56.91 153 PRO A N 1
ATOM 1239 C CA . PRO A 1 153 ? -0.188 0.448 23.002 1.00 56.91 153 PRO A CA 1
ATOM 1240 C C . PRO A 1 153 ? -0.763 1.859 23.041 1.00 56.91 153 PRO A C 1
ATOM 1242 O O . PRO A 1 153 ? -0.081 2.833 23.355 1.00 56.91 153 PRO A O 1
ATOM 1245 N N . THR A 1 154 ? -2.038 1.975 22.679 1.00 56.91 154 THR A N 1
ATOM 1246 C CA . THR A 1 154 ? -2.763 3.224 22.861 1.00 56.91 154 THR A CA 1
ATOM 1247 C C . THR A 1 154 ? -2.824 3.440 24.368 1.00 56.91 154 THR A C 1
ATOM 1249 O O . THR A 1 154 ? -3.311 2.568 25.087 1.00 56.91 154 THR A O 1
ATOM 1252 N N . HIS A 1 155 ? -2.343 4.585 24.856 1.00 52.34 155 HIS A N 1
ATOM 1253 C CA . HIS A 1 155 ? -2.263 4.923 26.288 1.00 52.34 155 HIS A CA 1
ATOM 1254 C C . HIS A 1 155 ? -3.605 4.734 27.039 1.00 52.34 155 HIS A C 1
ATOM 1256 O O . HIS A 1 155 ? -3.652 4.612 28.261 1.00 52.34 155 HIS A O 1
ATOM 1262 N N . GLN A 1 156 ? -4.716 4.677 26.300 1.00 50.50 156 GLN A N 1
ATOM 1263 C CA . GLN A 1 156 ? -6.064 4.417 26.790 1.00 50.50 156 GLN A CA 1
ATOM 1264 C C . GLN A 1 156 ? -6.331 2.941 27.149 1.00 50.50 156 GLN A C 1
ATOM 1266 O O . GLN A 1 156 ? -7.059 2.690 28.101 1.00 50.50 156 GLN A O 1
ATOM 1271 N N . TYR A 1 157 ? -5.732 1.968 26.449 1.00 50.09 157 TYR A N 1
ATOM 1272 C CA . TYR A 1 157 ? -5.926 0.538 26.739 1.00 50.09 157 TYR A CA 1
ATOM 1273 C C . TYR A 1 157 ? -5.170 0.111 28.003 1.00 50.09 157 TYR A C 1
ATOM 1275 O O . TYR A 1 157 ? -5.736 -0.586 28.840 1.00 50.09 157 TYR A O 1
ATOM 1283 N N . GLY A 1 158 ? -3.947 0.626 28.194 1.00 56.62 158 GLY A N 1
ATOM 1284 C CA . GLY A 1 158 ? -3.204 0.468 29.451 1.00 56.62 158 GLY A CA 1
ATOM 1285 C C . GLY A 1 158 ? -3.983 1.043 30.634 1.00 56.62 158 GLY A C 1
ATOM 1286 O O . GLY A 1 158 ? -4.232 0.340 31.601 1.00 56.62 158 GLY A O 1
ATOM 1287 N N . ARG A 1 159 ? -4.526 2.261 30.492 1.00 55.25 159 ARG A N 1
ATOM 1288 C CA . ARG A 1 159 ? -5.317 2.909 31.550 1.00 55.25 159 ARG A CA 1
ATOM 1289 C C . ARG A 1 159 ? -6.584 2.133 31.928 1.00 55.25 159 ARG A C 1
ATOM 1291 O O . ARG A 1 159 ? -6.935 2.101 33.096 1.00 55.25 159 ARG A O 1
ATOM 1298 N N . ILE A 1 160 ? -7.279 1.515 30.969 1.00 61.34 160 ILE A N 1
ATOM 1299 C CA . ILE A 1 160 ? -8.472 0.698 31.259 1.00 61.34 160 ILE A CA 1
ATOM 1300 C C . ILE A 1 160 ? -8.077 -0.622 31.934 1.00 61.34 160 ILE A C 1
ATOM 1302 O O . ILE A 1 160 ? -8.762 -1.048 32.858 1.00 61.34 160 ILE A O 1
ATOM 1306 N N . GLN A 1 161 ? -6.971 -1.253 31.525 1.00 62.72 161 GLN A N 1
ATOM 1307 C CA . GLN A 1 161 ? -6.455 -2.447 32.203 1.00 62.72 161 GLN A CA 1
ATOM 1308 C C . GLN A 1 161 ? -5.988 -2.141 33.630 1.00 62.72 161 GLN A C 1
ATOM 1310 O O . GLN A 1 161 ? -6.293 -2.909 34.537 1.00 62.72 161 GLN A O 1
ATOM 1315 N N . ASP A 1 162 ? -5.327 -1.003 33.838 1.00 67.25 162 ASP A N 1
ATOM 1316 C CA . ASP A 1 162 ? -4.894 -0.544 35.158 1.00 67.25 162 ASP A CA 1
ATOM 1317 C C . ASP A 1 162 ? -6.096 -0.236 36.066 1.00 67.25 162 ASP A C 1
ATOM 1319 O O . ASP A 1 162 ? -6.097 -0.614 37.235 1.00 67.25 162 ASP A O 1
ATOM 1323 N N . LEU A 1 163 ? -7.159 0.369 35.521 1.00 71.75 163 LEU A N 1
ATOM 1324 C CA . LEU A 1 163 ? -8.410 0.627 36.248 1.00 71.75 163 LEU A CA 1
ATOM 1325 C C . LEU A 1 163 ? -9.175 -0.660 36.585 1.00 71.75 163 LEU A C 1
ATOM 1327 O O . LEU A 1 163 ? -9.710 -0.781 37.683 1.00 71.75 163 LEU A O 1
ATOM 1331 N N . LEU A 1 164 ? -9.215 -1.635 35.672 1.00 72.25 164 LEU A N 1
ATOM 1332 C CA . LEU A 1 164 ? -9.840 -2.935 35.932 1.00 72.25 164 LEU A CA 1
ATOM 1333 C C . LEU A 1 164 ? -9.071 -3.721 36.997 1.00 72.25 164 LEU A C 1
ATOM 1335 O O . LEU A 1 164 ? -9.693 -4.338 37.857 1.00 72.25 164 LEU A O 1
ATOM 1339 N N . ARG A 1 165 ? -7.736 -3.636 36.982 1.00 74.62 165 ARG A N 1
ATOM 1340 C CA . ARG A 1 165 ? -6.855 -4.268 37.968 1.00 74.62 165 ARG A CA 1
ATOM 1341 C C . ARG A 1 165 ? -6.949 -3.612 39.350 1.00 74.62 165 ARG A C 1
ATOM 1343 O O . ARG A 1 165 ? -6.873 -4.316 40.342 1.00 74.62 165 ARG A O 1
ATOM 1350 N N . GLN A 1 166 ? -7.173 -2.298 39.417 1.00 73.62 166 GLN A N 1
ATOM 1351 C CA . GLN A 1 166 ? -7.441 -1.587 40.677 1.00 73.62 166 GLN A CA 1
ATOM 1352 C C . GLN A 1 166 ? -8.855 -1.809 41.230 1.00 73.62 166 GLN A C 1
ATOM 1354 O O . GLN A 1 166 ? -9.067 -1.601 42.414 1.00 73.62 166 GLN A O 1
ATOM 1359 N N . SER A 1 167 ? -9.829 -2.191 40.398 1.00 66.88 167 SER A N 1
ATOM 1360 C CA . SER A 1 167 ? -11.201 -2.482 40.853 1.00 66.88 167 SER A CA 1
ATOM 1361 C C . SER A 1 167 ? -11.410 -3.919 41.342 1.00 66.88 167 SER A C 1
ATOM 1363 O O . SER A 1 167 ? -12.484 -4.241 41.846 1.00 66.88 167 SER A O 1
ATOM 1365 N N . SER A 1 168 ? -10.419 -4.790 41.129 1.00 64.88 168 SER A N 1
ATOM 1366 C CA . SER A 1 168 ? -10.431 -6.192 41.558 1.00 64.88 168 SER A CA 1
ATOM 1367 C C . SER A 1 168 ? -9.700 -6.448 42.881 1.00 64.88 168 SER A C 1
ATOM 1369 O O . SER A 1 168 ? -9.752 -7.580 43.359 1.00 64.88 168 SER A O 1
ATOM 1371 N N . ASP A 1 169 ? -9.044 -5.422 43.435 1.00 55.66 169 ASP A N 1
ATOM 1372 C CA . ASP A 1 169 ? -8.388 -5.404 44.752 1.00 55.66 169 ASP A CA 1
ATOM 1373 C C . ASP A 1 169 ? -9.252 -4.618 45.756 1.00 55.66 169 ASP A C 1
ATOM 1375 O O . ASP A 1 169 ? -9.323 -5.039 46.935 1.00 55.66 169 ASP A O 1
#

pLDDT: mean 79.21, std 9.23, range [50.09, 93.0]